Protein AF-L8WN63-F1 (afdb_monomer_lite)

Sequence (146 aa):
MYGFECFGIAYPQVPLLPTDPYSRAQVRYTVDSVTKSVLPPFYRLLQAQEEDKRDEARQGVSDLYKGLQKFTEGITGPFWAGEQFTHADIALLPFIVRLPILETHRSFKRTEVGHGFEGRHTQLADGANTYLTHVWGLRQRMRNVL

Secondary structure (DSSP, 8-state):
--TTHHHHHH-TTS-SS-SSHHHHHHHHHHHHHHHHHTHHHHHHHHH--SGGGHHHHHHHHHHHHHHHHHHHHT--SSBTBBTB--HHHHHHHHHHHHHH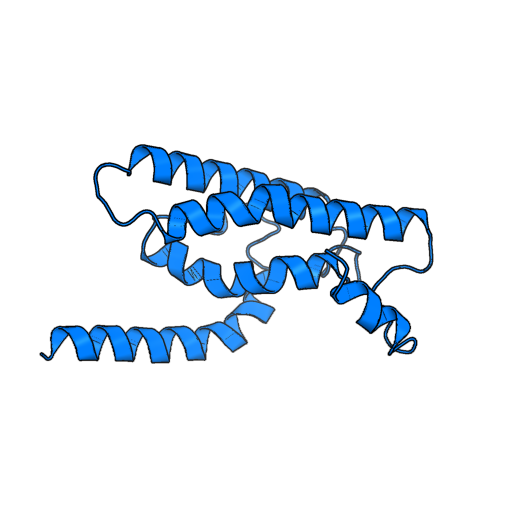HHHHHS---GGGS-HHHHHHHHHHHHHHHHHHHHHHHHHHHHHS--

pLDDT: mean 73.26, std 12.98, range [44.72, 90.06]

InterPro domains:
  IPR010987 Glutathione S-transferase, C-terminal-like [PS50405] (20-146)
  IPR036282 Glutathione S-transferase, C-terminal domain superfamily [SSF47616] (11-110)
  IPR041695 Glutathione S-transferase, C-terminal domain [PF16865] (29-99)
  IPR050983 Glutathione S-transferase Omega/HSP26 [PTHR43968] (10-109)

Foldseek 3Di:
DCPPVVVCVVCVVQRQADPDPVSRVVLVVLLVLCVVQQVVLLVQLVPPPDPVCLVVLVVSLVSNLVSLLVQLVQCPDLDSSHPGRHPSNVSCLVVLLCVVVCVVPRVHDQPSSDPSRVPRSCVVNVVSNVVVCVVVVVVVVVVVVD

Organism: Thanatephorus cucumeris (strain AG1-IA) (NCBI:txid983506)

Structure (mmCIF, N/CA/C/O backbone):
data_AF-L8WN63-F1
#
_entry.id   AF-L8WN63-F1
#
loop_
_atom_site.group_PDB
_atom_site.id
_atom_site.type_symbol
_atom_site.label_atom_id
_atom_site.label_alt_id
_atom_site.label_comp_id
_atom_site.label_asym_id
_atom_site.label_entity_id
_atom_site.label_seq_id
_atom_site.pdbx_PDB_ins_code
_atom_site.Cartn_x
_atom_site.Cartn_y
_atom_site.Cartn_z
_atom_site.occupancy
_atom_site.B_iso_or_equiv
_atom_site.auth_seq_id
_atom_site.auth_comp_id
_atom_site.auth_asym_id
_atom_site.auth_atom_id
_atom_site.pdbx_PDB_model_num
ATOM 1 N N . MET A 1 1 ? 13.013 -9.354 4.067 1.00 48.47 1 MET A N 1
ATOM 2 C CA . MET A 1 1 ? 12.054 -9.427 2.946 1.00 48.47 1 MET A CA 1
ATOM 3 C C . MET A 1 1 ? 12.835 -9.782 1.681 1.00 48.47 1 MET A C 1
ATOM 5 O O . MET A 1 1 ? 13.268 -8.883 0.987 1.00 48.47 1 MET A O 1
ATOM 9 N N . TYR A 1 2 ? 13.097 -11.074 1.442 1.00 51.66 2 TYR A N 1
ATOM 10 C CA . TYR A 1 2 ? 13.855 -11.568 0.269 1.00 51.66 2 TYR A CA 1
ATOM 11 C C . TYR A 1 2 ? 13.123 -12.691 -0.498 1.00 51.66 2 TYR A C 1
ATOM 13 O O . TYR A 1 2 ? 13.636 -13.202 -1.484 1.00 51.66 2 TYR A O 1
ATOM 21 N N . GLY A 1 3 ? 11.922 -13.097 -0.063 1.00 57.31 3 GLY A N 1
ATOM 22 C CA . GLY A 1 3 ? 11.262 -14.296 -0.597 1.00 57.31 3 GLY A CA 1
ATOM 23 C C . GLY A 1 3 ? 10.750 -14.162 -2.035 1.00 57.31 3 GLY A C 1
ATOM 24 O O . GLY A 1 3 ? 10.866 -15.103 -2.810 1.00 57.31 3 GLY A O 1
ATOM 25 N N . PHE A 1 4 ? 10.213 -12.998 -2.415 1.00 60.75 4 PHE A N 1
ATOM 26 C CA . PHE A 1 4 ? 9.583 -12.837 -3.732 1.00 60.75 4 PHE A CA 1
ATOM 27 C C . PHE A 1 4 ? 10.589 -12.680 -4.882 1.00 60.75 4 PHE A C 1
ATOM 29 O O . PHE A 1 4 ? 10.312 -13.121 -5.993 1.00 60.75 4 PHE A O 1
ATOM 36 N N . GLU A 1 5 ? 11.796 -12.166 -4.622 1.00 66.56 5 GLU A N 1
ATOM 37 C CA . GLU A 1 5 ? 12.815 -11.990 -5.670 1.00 66.56 5 GLU A CA 1
ATOM 38 C C . GLU A 1 5 ? 13.325 -13.322 -6.233 1.00 66.56 5 GLU A C 1
ATOM 40 O O . GLU A 1 5 ? 13.685 -13.405 -7.407 1.00 66.56 5 GLU A O 1
ATOM 45 N N . CYS A 1 6 ? 13.289 -14.385 -5.425 1.00 65.06 6 CYS A N 1
ATOM 46 C CA . CYS A 1 6 ? 13.661 -15.729 -5.857 1.00 65.06 6 CYS A CA 1
ATOM 47 C C . CYS A 1 6 ? 12.761 -16.236 -6.994 1.00 65.06 6 CYS A C 1
ATOM 49 O O . CYS A 1 6 ? 13.261 -16.883 -7.910 1.00 65.06 6 CYS A O 1
ATOM 51 N N . PHE A 1 7 ? 11.471 -15.881 -7.005 1.00 66.19 7 PHE A N 1
ATOM 52 C CA . PHE A 1 7 ? 10.568 -16.265 -8.094 1.00 66.19 7 PHE A CA 1
ATOM 53 C C . PHE A 1 7 ? 10.964 -15.629 -9.428 1.00 66.19 7 PHE A C 1
ATOM 55 O O . PHE A 1 7 ? 10.916 -16.305 -10.451 1.00 66.19 7 PHE A O 1
ATOM 62 N N . GLY A 1 8 ? 11.412 -14.370 -9.422 1.00 69.19 8 GLY A N 1
ATOM 63 C CA . GLY A 1 8 ? 11.892 -13.706 -10.638 1.00 69.19 8 GLY A CA 1
ATOM 64 C C . GLY A 1 8 ? 13.185 -14.319 -11.186 1.00 69.19 8 GLY A C 1
ATOM 65 O O . GLY A 1 8 ? 13.384 -14.349 -12.395 1.00 69.19 8 GLY A O 1
ATOM 66 N N . ILE A 1 9 ? 14.044 -14.842 -10.305 1.00 70.25 9 ILE A N 1
ATOM 67 C CA . ILE A 1 9 ? 15.277 -15.545 -10.693 1.00 70.25 9 ILE A CA 1
ATOM 68 C C . ILE A 1 9 ? 14.965 -16.966 -11.187 1.00 70.25 9 ILE A C 1
ATOM 70 O O . ILE A 1 9 ? 15.568 -17.427 -12.152 1.00 70.25 9 ILE A O 1
ATOM 74 N N . ALA A 1 10 ? 14.024 -17.659 -10.543 1.00 77.12 10 ALA A N 1
ATOM 75 C CA . ALA A 1 10 ? 13.651 -19.032 -10.880 1.00 77.12 10 ALA A CA 1
ATOM 76 C C . ALA A 1 10 ? 12.822 -19.138 -12.173 1.00 77.12 10 ALA A C 1
ATOM 78 O O . ALA A 1 10 ? 12.916 -20.146 -12.870 1.00 77.12 10 ALA A O 1
ATOM 79 N N . TYR A 1 11 ? 12.030 -18.111 -12.500 1.00 76.69 11 TYR A N 1
ATOM 80 C CA . TYR A 1 11 ? 11.136 -18.086 -13.663 1.00 76.69 11 TYR A CA 1
ATOM 81 C C . TYR A 1 11 ? 11.379 -16.842 -14.537 1.00 76.69 11 TYR A C 1
ATOM 83 O O . TYR A 1 11 ? 10.542 -15.936 -14.575 1.00 76.69 11 TYR A O 1
ATOM 91 N N . PRO A 1 12 ? 12.503 -16.779 -15.275 1.00 74.94 12 PRO A N 1
ATOM 92 C CA . PRO A 1 12 ? 12.861 -15.613 -16.089 1.00 74.94 12 PRO A CA 1
ATOM 93 C C . PRO A 1 12 ? 11.873 -15.321 -17.233 1.00 74.94 12 PRO A C 1
ATOM 95 O O . PRO A 1 12 ? 11.839 -14.205 -17.743 1.00 74.94 12 PRO A O 1
ATOM 98 N N . GLN A 1 13 ? 11.054 -16.299 -17.632 1.00 76.06 13 GLN A N 1
ATOM 99 C CA . GLN A 1 13 ? 10.049 -16.167 -18.691 1.00 76.06 13 GLN A CA 1
ATOM 100 C C . GLN A 1 13 ? 8.845 -15.282 -18.321 1.00 76.06 13 GLN A C 1
ATOM 102 O O . GLN A 1 13 ? 8.132 -14.836 -19.216 1.00 76.06 13 GLN A O 1
ATOM 107 N N . VAL A 1 14 ? 8.607 -15.026 -17.028 1.00 74.50 14 VAL A N 1
ATOM 108 C CA . VAL A 1 14 ? 7.544 -14.123 -16.551 1.00 74.50 14 VAL A CA 1
ATOM 109 C C . VAL A 1 14 ? 8.173 -13.082 -15.619 1.00 74.50 14 VAL A C 1
ATOM 111 O O . VAL A 1 14 ? 8.150 -13.243 -14.396 1.00 74.50 14 VAL A O 1
ATOM 114 N N . PRO A 1 15 ? 8.792 -12.022 -16.170 1.00 74.56 15 PRO A N 1
ATOM 115 C CA . PRO A 1 15 ? 9.475 -11.023 -15.362 1.00 74.56 15 PRO A CA 1
ATOM 116 C C . PRO A 1 15 ? 8.461 -10.200 -14.558 1.00 74.56 15 PRO A C 1
ATOM 118 O O . PRO A 1 15 ? 7.751 -9.354 -15.086 1.00 74.56 15 PRO A O 1
ATOM 121 N N . LEU A 1 16 ? 8.422 -10.427 -13.244 1.00 81.31 16 LEU A N 1
ATOM 122 C CA . LEU A 1 16 ? 7.584 -9.680 -12.290 1.00 81.31 16 LEU A CA 1
ATOM 123 C C . LEU A 1 16 ? 8.193 -8.327 -11.871 1.00 81.31 16 LEU A C 1
ATOM 125 O O . LEU A 1 16 ? 7.666 -7.641 -10.986 1.00 81.31 16 LEU A O 1
ATOM 129 N N . LEU A 1 17 ? 9.358 -7.991 -12.423 1.00 83.38 17 LEU A N 1
ATOM 130 C CA . LEU A 1 17 ? 10.070 -6.738 -12.211 1.00 83.38 17 LEU A CA 1
ATOM 131 C C . LEU A 1 17 ? 10.455 -6.152 -13.574 1.00 83.38 17 LEU A C 1
ATOM 133 O O . LEU A 1 17 ? 10.884 -6.911 -14.446 1.00 83.38 17 LEU A O 1
ATOM 137 N N . PRO A 1 18 ? 10.380 -4.821 -13.738 1.00 82.94 18 PRO A N 1
ATOM 138 C CA . PRO A 1 18 ? 10.885 -4.150 -14.928 1.00 82.94 18 PRO A CA 1
ATOM 139 C C . PRO A 1 18 ? 12.376 -4.425 -15.158 1.00 82.94 18 PRO A C 1
ATOM 141 O O . PRO A 1 18 ? 13.147 -4.593 -14.207 1.00 82.94 18 PRO A O 1
ATOM 144 N N . THR A 1 19 ? 12.794 -4.411 -16.424 1.00 82.81 19 THR A N 1
ATOM 145 C CA . THR A 1 19 ? 14.207 -4.554 -16.815 1.00 82.81 19 THR A CA 1
ATOM 146 C C . THR A 1 19 ? 15.036 -3.334 -16.417 1.00 82.81 19 THR A C 1
ATOM 148 O O . THR A 1 19 ? 16.191 -3.471 -16.014 1.00 82.81 19 THR A O 1
ATOM 151 N N . ASP A 1 20 ? 14.439 -2.144 -16.507 1.00 87.38 20 ASP A N 1
ATOM 152 C CA . ASP A 1 20 ? 15.090 -0.889 -16.159 1.00 87.38 20 ASP A CA 1
ATOM 153 C C . ASP A 1 20 ? 15.406 -0.821 -14.644 1.00 87.38 20 ASP A C 1
ATOM 155 O O . ASP A 1 20 ? 14.505 -1.001 -13.812 1.00 87.38 20 ASP A O 1
ATOM 159 N N . PRO A 1 21 ? 16.670 -0.556 -14.247 1.00 87.12 21 PRO A N 1
ATOM 160 C CA . PRO A 1 21 ? 17.065 -0.520 -12.842 1.00 87.12 21 PRO A CA 1
ATOM 161 C C . PRO A 1 21 ? 16.290 0.495 -12.000 1.00 87.12 21 PRO A C 1
ATOM 163 O O . PRO A 1 21 ? 16.018 0.215 -10.830 1.00 87.12 21 PRO A O 1
ATOM 166 N N . TYR A 1 22 ? 15.935 1.646 -12.575 1.00 89.06 22 TYR A N 1
ATOM 167 C CA . TYR A 1 22 ? 15.215 2.701 -11.868 1.00 89.06 22 TYR A CA 1
ATOM 168 C C . TYR A 1 22 ? 13.768 2.284 -11.592 1.00 89.06 22 TYR A C 1
ATOM 170 O O . TYR A 1 22 ? 13.330 2.275 -10.442 1.00 89.06 22 TYR A O 1
ATOM 178 N N . SER A 1 23 ? 13.070 1.804 -12.616 1.00 85.62 23 SER A N 1
ATOM 179 C CA . SER A 1 23 ? 11.706 1.277 -12.515 1.00 85.62 23 SER A CA 1
ATOM 180 C C . SER A 1 23 ? 11.628 0.099 -11.534 1.00 85.62 23 SER A C 1
ATOM 182 O O . SER A 1 23 ? 10.720 0.008 -10.707 1.00 85.62 23 SER A O 1
ATOM 184 N N . ARG A 1 24 ? 12.640 -0.779 -11.530 1.00 86.69 24 ARG A N 1
ATOM 185 C CA . ARG A 1 24 ? 12.759 -1.865 -10.545 1.00 86.69 24 ARG A CA 1
ATOM 186 C C . ARG A 1 24 ? 12.931 -1.351 -9.113 1.00 86.69 24 ARG A C 1
ATOM 188 O O . ARG A 1 24 ? 12.344 -1.916 -8.188 1.00 86.69 24 ARG A O 1
ATOM 195 N N . ALA A 1 25 ? 13.727 -0.302 -8.909 1.00 88.94 25 ALA A N 1
ATOM 196 C CA . ALA A 1 25 ? 13.885 0.323 -7.598 1.00 88.94 25 ALA A CA 1
ATOM 197 C C . ALA A 1 25 ? 12.576 0.969 -7.119 1.00 88.94 25 ALA A C 1
ATOM 199 O O . ALA A 1 25 ? 12.238 0.839 -5.943 1.00 88.94 25 ALA A O 1
ATOM 200 N N . GLN A 1 26 ? 11.807 1.580 -8.024 1.00 88.81 26 GLN A N 1
ATOM 201 C CA . GLN A 1 26 ? 10.490 2.127 -7.701 1.00 88.81 26 GLN A CA 1
ATOM 202 C C . GLN A 1 26 ? 9.502 1.034 -7.266 1.00 88.81 26 GLN A C 1
ATOM 204 O O . GLN A 1 26 ? 8.863 1.181 -6.228 1.00 88.81 26 GLN A O 1
ATOM 209 N N . VAL A 1 27 ? 9.432 -0.101 -7.976 1.00 88.06 27 VAL A N 1
ATOM 210 C CA . VAL A 1 27 ? 8.584 -1.239 -7.563 1.00 88.06 27 VAL A CA 1
ATOM 211 C C . VAL A 1 27 ? 8.968 -1.726 -6.162 1.00 88.06 27 VAL A C 1
ATOM 213 O O . VAL A 1 27 ? 8.102 -1.927 -5.311 1.00 88.06 27 VAL A O 1
ATOM 216 N N . ARG A 1 28 ? 10.270 -1.870 -5.885 1.00 88.38 28 ARG A N 1
ATOM 217 C CA . ARG A 1 28 ? 10.768 -2.264 -4.555 1.00 88.38 28 ARG A CA 1
ATOM 218 C C . ARG A 1 28 ? 10.400 -1.248 -3.473 1.00 88.38 28 ARG A C 1
ATOM 220 O O . ARG A 1 28 ? 9.961 -1.648 -2.397 1.00 88.38 28 ARG A O 1
ATOM 227 N N . TYR A 1 29 ? 10.549 0.044 -3.762 1.00 90.06 29 TYR A N 1
ATOM 228 C CA . TYR A 1 29 ? 10.153 1.119 -2.854 1.00 90.06 29 TYR A CA 1
ATOM 229 C C . TYR A 1 29 ? 8.659 1.046 -2.530 1.00 90.06 29 TYR A C 1
ATOM 231 O O . TYR A 1 29 ? 8.269 1.158 -1.370 1.00 90.06 29 TYR A O 1
ATOM 239 N N . THR A 1 30 ? 7.823 0.786 -3.531 1.00 88.50 30 THR A N 1
ATOM 240 C CA . THR A 1 30 ? 6.379 0.646 -3.341 1.00 88.50 30 THR A CA 1
ATOM 241 C C . THR A 1 30 ? 6.031 -0.565 -2.484 1.00 88.50 30 THR A C 1
ATOM 243 O O . THR A 1 30 ? 5.231 -0.436 -1.561 1.00 88.50 30 THR A O 1
ATOM 246 N N . VAL A 1 31 ? 6.655 -1.723 -2.717 1.00 89.06 31 VAL A N 1
ATOM 247 C CA . VAL A 1 31 ? 6.455 -2.927 -1.886 1.00 89.06 31 VAL A CA 1
ATOM 248 C C . VAL A 1 31 ? 6.828 -2.666 -0.420 1.00 89.06 31 VAL A C 1
ATOM 250 O O . VAL A 1 31 ? 6.089 -3.044 0.497 1.00 89.06 31 VAL A O 1
ATOM 253 N N . ASP A 1 32 ? 7.953 -1.989 -0.186 1.00 89.81 32 ASP A N 1
ATOM 254 C CA . ASP A 1 32 ? 8.381 -1.591 1.158 1.00 89.81 32 ASP A CA 1
ATOM 255 C C . ASP A 1 32 ? 7.405 -0.583 1.783 1.00 89.81 32 ASP A C 1
ATOM 257 O O . ASP A 1 32 ? 7.010 -0.735 2.942 1.00 89.81 32 ASP A O 1
ATOM 261 N N . SER A 1 33 ? 6.934 0.389 0.994 1.00 88.75 33 SER A N 1
ATOM 262 C CA . SER A 1 33 ? 5.927 1.356 1.425 1.00 88.75 33 SER A CA 1
ATOM 263 C C . SER A 1 33 ? 4.643 0.648 1.852 1.00 88.75 33 SER A C 1
ATOM 265 O O . SER A 1 33 ? 4.197 0.887 2.966 1.00 88.75 33 SER A O 1
ATOM 267 N N . VAL A 1 34 ? 4.093 -0.276 1.053 1.00 87.38 34 VAL A N 1
ATOM 268 C CA . VAL A 1 34 ? 2.899 -1.070 1.416 1.00 87.38 34 VAL A CA 1
ATOM 269 C C . VAL A 1 34 ? 3.124 -1.823 2.728 1.00 87.38 34 VAL A C 1
ATOM 271 O O . VAL A 1 34 ? 2.271 -1.815 3.618 1.00 87.38 34 VAL A O 1
ATOM 274 N N . THR A 1 35 ? 4.304 -2.417 2.898 1.00 87.19 35 THR A N 1
ATOM 275 C CA . THR A 1 35 ? 4.635 -3.175 4.111 1.00 87.19 35 THR A CA 1
ATOM 276 C C . THR A 1 35 ? 4.711 -2.315 5.367 1.00 87.19 35 THR A C 1
ATOM 278 O O . THR A 1 35 ? 4.387 -2.781 6.458 1.00 87.19 35 THR A O 1
ATOM 281 N N . LYS A 1 36 ? 5.102 -1.051 5.235 1.00 88.06 36 LYS A N 1
ATOM 282 C CA . LYS A 1 36 ? 5.226 -0.134 6.371 1.00 88.06 36 LYS A CA 1
ATOM 283 C C . LYS A 1 36 ? 3.962 0.684 6.619 1.00 88.06 36 LYS A C 1
ATOM 285 O O . LYS A 1 36 ? 3.674 0.991 7.770 1.00 88.06 36 LYS A O 1
ATOM 290 N N . SER A 1 37 ? 3.213 1.036 5.574 1.00 86.69 37 SER A N 1
ATOM 291 C CA . SER A 1 37 ? 2.074 1.956 5.667 1.00 86.69 37 SER A CA 1
ATOM 292 C C . SER A 1 37 ? 0.711 1.273 5.667 1.00 86.69 37 SER A C 1
ATOM 294 O O . SER A 1 37 ? -0.205 1.803 6.278 1.00 86.69 37 SER A O 1
ATOM 296 N N . VAL A 1 38 ? 0.548 0.119 5.014 1.00 86.69 38 VAL A N 1
ATOM 297 C CA . VAL A 1 38 ? -0.753 -0.573 4.905 1.00 86.69 38 VAL A CA 1
ATOM 298 C C . VAL A 1 38 ? -0.860 -1.681 5.948 1.00 86.69 38 VAL A C 1
ATOM 300 O O . VAL A 1 38 ? -1.877 -1.834 6.619 1.00 86.69 38 VAL A O 1
ATOM 303 N N . LEU A 1 39 ? 0.222 -2.435 6.122 1.00 86.62 39 LEU A N 1
ATOM 304 C CA . LEU A 1 39 ? 0.270 -3.643 6.942 1.00 86.62 39 LEU A CA 1
ATOM 305 C C . LEU A 1 39 ? 0.013 -3.392 8.444 1.00 86.62 39 LEU A C 1
ATOM 307 O O . LEU A 1 39 ? -0.882 -4.038 9.001 1.00 86.62 39 LEU A O 1
ATOM 311 N N . PRO A 1 40 ? 0.709 -2.452 9.116 1.00 88.38 40 PRO A N 1
ATOM 312 C CA . PRO A 1 40 ? 0.461 -2.165 10.528 1.00 88.38 40 PRO A CA 1
ATOM 313 C C . PRO A 1 40 ? -0.962 -1.665 10.838 1.00 88.38 40 PRO A C 1
ATOM 315 O O . PRO A 1 40 ? -1.583 -2.238 11.739 1.00 88.38 40 PRO A O 1
ATOM 318 N N . PRO A 1 41 ? -1.529 -0.658 10.133 1.00 87.12 41 PRO A N 1
ATOM 319 C CA . PRO A 1 41 ? -2.887 -0.208 10.429 1.00 87.12 41 PRO A CA 1
ATOM 320 C C . PRO A 1 41 ? -3.934 -1.270 10.087 1.00 87.12 41 PRO A C 1
ATOM 322 O O . PRO A 1 41 ? -4.881 -1.435 10.852 1.00 87.12 41 PRO A O 1
ATOM 325 N N . PHE A 1 42 ? -3.740 -2.062 9.025 1.00 85.44 42 PHE A N 1
ATOM 326 C CA . PHE A 1 42 ? -4.641 -3.169 8.694 1.00 85.44 42 PHE A CA 1
ATOM 327 C C . PHE A 1 42 ? -4.755 -4.181 9.846 1.00 85.44 42 PHE A C 1
ATOM 329 O O . PHE A 1 42 ? -5.860 -4.534 10.263 1.00 85.44 42 PHE A O 1
ATOM 336 N N . TYR A 1 43 ? -3.625 -4.624 10.409 1.00 83.75 43 TYR A N 1
ATOM 337 C CA . TYR A 1 43 ? -3.648 -5.554 11.540 1.00 83.75 43 TYR A CA 1
ATOM 338 C C . TYR A 1 43 ? -4.148 -4.913 12.832 1.00 83.75 43 TYR A C 1
ATOM 340 O O . TYR A 1 43 ? -4.863 -5.574 13.584 1.00 83.75 43 TYR A O 1
ATOM 348 N N . ARG A 1 44 ? -3.835 -3.634 13.074 1.00 83.56 44 ARG A N 1
ATOM 349 C CA . ARG A 1 44 ? -4.365 -2.890 14.226 1.00 83.56 44 ARG A CA 1
ATOM 350 C C . ARG A 1 44 ? -5.895 -2.860 14.203 1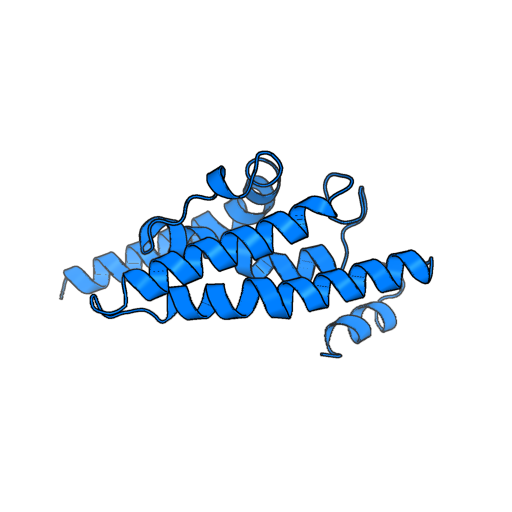.00 83.56 44 ARG A C 1
ATOM 352 O O . ARG A 1 44 ? -6.522 -3.163 15.212 1.00 83.56 44 ARG A O 1
ATOM 359 N N . LEU A 1 45 ? -6.492 -2.588 13.042 1.00 81.81 45 LEU A N 1
ATOM 360 C CA . LEU A 1 45 ? -7.947 -2.604 12.851 1.00 81.81 45 LEU A CA 1
ATOM 361 C C . LEU A 1 45 ? -8.560 -3.990 13.035 1.00 81.81 45 LEU A C 1
ATOM 363 O O . LEU A 1 45 ? -9.636 -4.128 13.622 1.00 81.81 45 LEU A O 1
ATOM 367 N N . LEU A 1 46 ? -7.877 -5.019 12.535 1.00 79.75 46 LEU A N 1
ATOM 368 C CA . LEU A 1 46 ? -8.344 -6.396 12.639 1.00 79.75 46 LEU A CA 1
ATOM 369 C C . LEU A 1 46 ? -8.316 -6.905 14.090 1.00 79.75 46 LEU A C 1
ATOM 371 O O . LEU A 1 46 ? -9.216 -7.635 14.501 1.00 79.75 46 LEU A O 1
ATOM 375 N N . GLN A 1 47 ? -7.298 -6.518 14.863 1.00 79.25 47 GLN A N 1
ATOM 376 C CA . GLN A 1 47 ? -7.100 -6.947 16.253 1.00 79.25 47 GLN A CA 1
ATOM 377 C C . GLN A 1 47 ? -7.847 -6.091 17.280 1.00 79.25 47 GLN A C 1
ATOM 379 O O . GLN A 1 47 ? -8.050 -6.548 18.403 1.00 79.25 47 GLN A O 1
ATOM 384 N N . ALA A 1 48 ? -8.276 -4.876 16.930 1.00 74.06 48 ALA A N 1
ATOM 385 C CA . ALA A 1 48 ? -9.101 -4.049 17.804 1.00 74.06 48 ALA A CA 1
ATOM 386 C C . ALA A 1 48 ? -10.461 -4.738 18.031 1.00 74.06 48 ALA A C 1
ATOM 388 O O . ALA A 1 48 ? -11.328 -4.694 17.160 1.00 74.06 48 ALA A O 1
ATOM 389 N N . GLN A 1 49 ? -10.617 -5.448 19.154 1.00 62.53 49 GLN A N 1
ATOM 390 C CA . GLN A 1 49 ? -11.839 -6.180 19.529 1.00 62.53 49 GLN A CA 1
ATOM 391 C C . GLN A 1 49 ? -12.663 -5.485 20.625 1.00 62.53 49 GLN A C 1
ATOM 393 O O . GLN A 1 49 ? -13.845 -5.784 20.748 1.00 62.53 49 GLN A O 1
ATOM 398 N N . GLU A 1 50 ? -12.078 -4.555 21.380 1.00 62.72 50 GLU A N 1
ATOM 399 C CA . GLU A 1 50 ? -12.729 -3.900 22.524 1.00 62.72 50 GLU A CA 1
ATOM 400 C C . GLU A 1 50 ? -13.299 -2.520 22.158 1.00 62.72 50 GLU A C 1
ATOM 402 O O . GLU A 1 50 ? -12.703 -1.781 21.368 1.00 62.72 50 GLU A O 1
ATOM 407 N N . GLU A 1 51 ? -14.450 -2.163 22.743 1.00 58.50 51 GLU A N 1
ATOM 408 C CA . GLU A 1 51 ? -15.118 -0.870 22.515 1.00 58.50 51 GLU A CA 1
ATOM 409 C C . GLU A 1 51 ? -14.277 0.335 22.958 1.00 58.50 51 GLU A C 1
ATOM 411 O O . GLU A 1 51 ? -14.387 1.404 22.355 1.00 58.50 51 GLU A O 1
ATOM 416 N N . ASP A 1 52 ? -13.368 0.145 23.915 1.00 59.22 52 ASP A N 1
ATOM 417 C CA . ASP A 1 52 ? -12.474 1.192 24.427 1.00 59.22 52 ASP A CA 1
ATOM 418 C C . ASP A 1 52 ? -11.409 1.631 23.407 1.00 59.22 52 ASP A C 1
ATOM 420 O O . ASP A 1 52 ? -10.740 2.645 23.587 1.00 59.22 52 ASP A O 1
ATOM 424 N N . LYS A 1 53 ? -11.279 0.913 22.283 1.00 63.69 53 LYS A N 1
ATOM 425 C CA . LYS A 1 53 ? -10.329 1.224 21.202 1.00 63.69 53 LYS A CA 1
ATOM 426 C C . LYS A 1 53 ? -10.981 1.883 19.991 1.00 63.69 53 LYS A C 1
ATOM 428 O O . LYS A 1 53 ? -10.397 1.898 18.909 1.00 63.69 53 LYS A O 1
ATOM 433 N N . ARG A 1 54 ? -12.190 2.438 20.133 1.00 63.88 54 ARG A N 1
ATOM 434 C CA . ARG A 1 54 ? -12.907 3.117 19.035 1.00 63.88 54 ARG A CA 1
ATOM 435 C C . ARG A 1 54 ? -12.101 4.255 18.401 1.00 63.88 54 ARG A C 1
ATOM 437 O O . ARG A 1 54 ? -12.090 4.362 17.175 1.00 63.88 54 ARG A O 1
ATOM 444 N N . ASP A 1 55 ? -11.400 5.058 19.196 1.00 67.44 55 ASP A N 1
ATOM 445 C CA . ASP A 1 55 ? -10.587 6.163 18.671 1.00 67.44 55 ASP A CA 1
ATOM 446 C C . ASP A 1 55 ? -9.289 5.667 18.013 1.00 67.44 55 ASP A C 1
ATOM 448 O O . ASP A 1 55 ? -8.926 6.133 16.932 1.00 67.44 55 ASP A O 1
ATOM 452 N N . GLU A 1 56 ? -8.649 4.634 18.570 1.00 70.06 56 GLU A N 1
ATOM 453 C CA . GLU A 1 56 ? -7.503 3.963 17.937 1.00 70.06 56 GLU A CA 1
ATOM 454 C C . GLU A 1 56 ? -7.890 3.278 16.619 1.00 70.06 56 GLU A C 1
ATOM 456 O O . GLU A 1 56 ? -7.124 3.288 15.653 1.00 70.06 56 GLU A O 1
ATOM 461 N N . ALA A 1 57 ? -9.095 2.708 16.556 1.00 71.00 57 ALA A N 1
ATOM 462 C CA . ALA A 1 57 ? -9.647 2.129 15.343 1.00 71.00 57 ALA A CA 1
ATOM 463 C C . ALA A 1 57 ? -9.919 3.217 14.296 1.00 71.00 57 ALA A C 1
ATOM 465 O O . ALA A 1 57 ? -9.541 3.055 13.141 1.00 71.00 57 ALA A O 1
ATOM 466 N N . ARG A 1 58 ? -10.487 4.367 14.677 1.00 73.19 58 ARG A N 1
ATOM 467 C CA . ARG A 1 58 ? -10.656 5.506 13.753 1.00 73.19 58 ARG A CA 1
ATOM 468 C C . ARG A 1 58 ? -9.319 5.997 13.203 1.00 73.19 58 ARG A C 1
ATOM 470 O O . ARG A 1 58 ? -9.202 6.210 11.996 1.00 73.19 58 ARG A O 1
ATOM 477 N N . GLN A 1 59 ? -8.301 6.108 14.056 1.00 79.56 59 GLN A N 1
ATOM 478 C CA . GLN A 1 59 ? -6.959 6.481 13.614 1.00 79.56 59 GLN A CA 1
ATOM 479 C C . GLN A 1 59 ? -6.363 5.425 12.675 1.00 79.56 59 GLN A C 1
ATOM 481 O O . GLN A 1 59 ? -5.824 5.770 11.627 1.00 79.56 59 GLN A O 1
ATOM 486 N N . GLY A 1 60 ? -6.531 4.137 12.991 1.00 81.38 60 GLY A N 1
ATOM 487 C CA . GLY A 1 60 ? -6.106 3.033 12.132 1.00 81.38 60 GLY A CA 1
ATOM 488 C C . GLY A 1 60 ? -6.775 3.051 10.755 1.00 81.38 60 GLY A C 1
ATOM 489 O O . GLY A 1 60 ? -6.113 2.770 9.760 1.00 81.38 60 GLY A O 1
ATOM 490 N N . VAL A 1 61 ? -8.056 3.430 10.677 1.00 82.19 61 VAL A N 1
ATOM 491 C CA . VAL A 1 61 ? -8.775 3.600 9.405 1.00 82.19 61 VAL A CA 1
ATOM 492 C C . VAL A 1 61 ? -8.175 4.757 8.606 1.00 82.19 61 VAL A C 1
ATOM 494 O O . VAL A 1 61 ? -7.869 4.583 7.428 1.00 82.19 61 VAL A O 1
ATOM 497 N N . SER A 1 62 ? -7.934 5.909 9.242 1.00 84.06 62 SER A N 1
ATOM 498 C CA . SER A 1 62 ? -7.294 7.060 8.585 1.00 84.06 62 SER A CA 1
ATOM 499 C C . SER A 1 62 ? -5.896 6.722 8.061 1.00 84.06 62 SER A C 1
ATOM 501 O O . SER A 1 62 ? -5.559 7.045 6.922 1.00 84.06 62 SER A O 1
ATOM 503 N N . ASP A 1 63 ? -5.090 6.034 8.868 1.00 86.94 63 ASP A N 1
ATOM 504 C CA . ASP A 1 63 ? -3.738 5.624 8.495 1.00 86.94 63 ASP A CA 1
ATOM 505 C C . ASP A 1 63 ? -3.764 4.615 7.337 1.00 86.94 63 ASP A C 1
ATOM 507 O O . ASP A 1 63 ? -2.957 4.717 6.410 1.00 86.94 63 ASP A O 1
ATOM 511 N N . LEU A 1 64 ? -4.727 3.684 7.344 1.00 86.06 64 LEU A N 1
ATOM 512 C CA . LEU A 1 64 ? -4.934 2.743 6.246 1.00 86.06 64 LEU A CA 1
ATOM 513 C C . LEU A 1 64 ? -5.313 3.473 4.950 1.00 86.06 64 LEU A C 1
ATOM 515 O O . LEU A 1 64 ? -4.749 3.162 3.901 1.00 86.06 64 LEU A O 1
ATOM 519 N N . TYR A 1 65 ? -6.207 4.467 5.013 1.00 86.56 65 TYR A N 1
ATOM 520 C CA . TYR A 1 65 ? -6.545 5.285 3.846 1.00 86.56 65 TYR A CA 1
ATOM 521 C C . TYR A 1 65 ? -5.330 6.007 3.284 1.00 86.56 65 TYR A C 1
ATOM 523 O O . TYR A 1 65 ? -5.094 5.920 2.085 1.00 86.56 65 TYR A O 1
ATOM 531 N N . LYS A 1 66 ? -4.514 6.643 4.131 1.00 87.31 66 LYS A N 1
ATOM 532 C CA . LYS A 1 66 ? -3.276 7.309 3.691 1.00 87.31 66 LYS A CA 1
ATOM 533 C C . LYS A 1 66 ? -2.314 6.330 3.022 1.00 87.31 66 LYS A C 1
ATOM 535 O O . LYS A 1 66 ? -1.718 6.649 1.996 1.00 87.31 66 LYS A O 1
ATOM 540 N N . GLY A 1 67 ? -2.166 5.130 3.587 1.00 86.44 67 GLY A N 1
ATOM 541 C CA . GLY A 1 67 ? -1.317 4.083 3.024 1.00 86.44 67 GLY A CA 1
ATOM 542 C C . GLY A 1 67 ? -1.780 3.634 1.637 1.00 86.44 67 GLY A C 1
ATOM 543 O O . GLY A 1 67 ? -0.956 3.509 0.730 1.00 86.44 67 GLY A O 1
ATOM 544 N N . LEU A 1 68 ? -3.089 3.438 1.464 1.00 85.38 68 LEU A N 1
ATOM 545 C CA . LEU A 1 68 ? -3.685 3.050 0.186 1.00 85.38 68 LEU A CA 1
ATOM 546 C C . LEU A 1 68 ? -3.674 4.198 -0.834 1.00 85.38 68 LEU A C 1
ATOM 548 O O . LEU A 1 68 ? -3.320 3.967 -1.985 1.00 85.38 68 LEU A O 1
ATOM 552 N N . GLN A 1 69 ? -3.965 5.433 -0.419 1.00 86.19 69 GLN A N 1
ATOM 553 C CA . GLN A 1 69 ? -3.887 6.629 -1.267 1.00 86.19 69 GLN A CA 1
ATOM 554 C C . GLN A 1 69 ? -2.477 6.810 -1.833 1.00 86.19 69 GLN A C 1
ATOM 556 O O . GLN A 1 69 ? -2.306 6.900 -3.049 1.00 86.19 69 GLN A O 1
ATOM 561 N N . LYS A 1 70 ? -1.455 6.715 -0.977 1.00 85.81 70 LYS A N 1
ATOM 562 C CA . LYS A 1 70 ? -0.051 6.767 -1.401 1.00 85.81 70 LYS A CA 1
ATOM 563 C C . LYS A 1 70 ? 0.301 5.668 -2.411 1.00 85.81 70 LYS A C 1
ATOM 565 O O . LYS A 1 70 ? 1.093 5.890 -3.319 1.00 85.81 70 LYS A O 1
ATOM 570 N N . PHE A 1 71 ? -0.278 4.473 -2.277 1.00 84.31 71 PHE A N 1
ATOM 571 C CA . PHE A 1 71 ? -0.098 3.424 -3.282 1.00 84.31 71 PHE A CA 1
ATOM 572 C C . PHE A 1 71 ? -0.758 3.802 -4.614 1.00 84.31 71 PHE A C 1
ATOM 574 O O . PHE A 1 71 ? -0.160 3.598 -5.672 1.00 84.31 71 PHE A O 1
ATOM 581 N N . THR A 1 72 ? -1.963 4.380 -4.568 1.00 82.25 72 THR A N 1
ATOM 582 C CA . THR A 1 72 ? -2.705 4.769 -5.775 1.00 82.25 72 THR A CA 1
ATOM 583 C C . THR A 1 72 ? -2.056 5.895 -6.572 1.00 82.25 72 THR A C 1
ATOM 585 O O . THR A 1 72 ? -2.230 5.923 -7.787 1.00 82.25 72 THR A O 1
ATOM 588 N N . GLU A 1 73 ? -1.267 6.763 -5.933 1.00 82.06 73 GLU A N 1
ATOM 589 C CA . GLU A 1 73 ? -0.498 7.825 -6.606 1.00 82.06 73 GLU A CA 1
ATOM 590 C C . GLU A 1 73 ? 0.501 7.274 -7.634 1.00 82.06 73 GLU A C 1
ATOM 592 O O . GLU A 1 73 ? 0.761 7.917 -8.646 1.00 82.06 73 GLU A O 1
ATOM 597 N N . GLY A 1 74 ? 1.048 6.078 -7.395 1.00 76.19 74 GLY A N 1
ATOM 598 C CA . GLY A 1 74 ? 2.006 5.442 -8.302 1.00 76.19 74 GLY A CA 1
ATOM 599 C C . GLY A 1 74 ? 1.371 4.644 -9.442 1.00 76.19 74 GLY A C 1
ATOM 600 O O . GLY A 1 74 ? 2.094 4.118 -10.284 1.00 76.19 74 GLY A O 1
ATOM 601 N N . ILE A 1 75 ? 0.041 4.515 -9.476 1.00 79.69 75 ILE A N 1
ATOM 602 C CA . ILE A 1 75 ? -0.642 3.680 -10.468 1.00 79.69 75 ILE A CA 1
ATOM 603 C C . ILE A 1 75 ? -0.706 4.416 -11.804 1.00 79.69 75 ILE A C 1
ATOM 605 O O . ILE A 1 75 ? -1.416 5.410 -11.944 1.00 79.69 75 ILE A O 1
ATOM 609 N N . THR A 1 76 ? -0.016 3.871 -12.804 1.00 75.62 76 THR A N 1
ATOM 610 C CA . THR A 1 76 ? 0.042 4.468 -14.149 1.00 75.62 76 THR A CA 1
ATOM 611 C C . THR A 1 76 ? -0.989 3.865 -15.122 1.00 75.62 76 THR A C 1
ATOM 613 O O . THR A 1 76 ? -1.344 4.505 -16.108 1.00 75.62 76 THR A O 1
ATOM 616 N N . GLY A 1 77 ? -1.528 2.665 -14.859 1.00 75.12 77 GLY A N 1
ATOM 617 C CA . GLY A 1 77 ? -2.481 1.985 -15.753 1.00 75.12 77 GLY A CA 1
ATOM 618 C C . GLY A 1 77 ? -3.332 0.916 -15.048 1.00 75.12 77 GLY A C 1
ATOM 619 O O . GLY A 1 77 ? -3.719 1.139 -13.898 1.00 75.12 77 GLY A O 1
ATOM 620 N N . PRO A 1 78 ? -3.691 -0.211 -15.706 1.00 73.75 78 PRO A N 1
ATOM 621 C CA . PRO A 1 78 ? -4.480 -1.275 -15.068 1.00 73.75 78 PRO A CA 1
ATOM 622 C C . PRO A 1 78 ? -3.763 -1.931 -13.876 1.00 73.75 78 PRO A C 1
ATOM 624 O O . PRO A 1 78 ? -4.420 -2.321 -12.911 1.00 73.75 78 PRO A O 1
ATOM 627 N N . PHE A 1 79 ? -2.433 -1.995 -13.914 1.00 77.88 79 PHE A N 1
ATOM 628 C CA . PHE A 1 79 ? -1.560 -2.404 -12.817 1.00 77.88 79 PHE A CA 1
ATOM 629 C C . PHE A 1 79 ? -0.683 -1.236 -12.364 1.00 77.88 79 PHE A C 1
ATOM 631 O O . PHE A 1 79 ? -0.631 -0.181 -13.010 1.00 77.88 79 PHE A O 1
ATOM 638 N N . TRP A 1 80 ? 0.031 -1.417 -11.251 1.00 78.69 80 TRP A N 1
ATOM 639 C CA . TRP A 1 80 ? 0.881 -0.372 -10.685 1.00 78.69 80 TRP A CA 1
ATOM 640 C C . TRP A 1 80 ? 1.884 0.179 -11.717 1.00 78.69 80 TRP A C 1
ATOM 642 O O . TRP A 1 80 ? 1.960 1.390 -11.918 1.00 78.69 80 TRP A O 1
ATOM 652 N N . ALA A 1 81 ? 2.546 -0.703 -12.473 1.00 79.69 81 ALA A N 1
ATOM 653 C CA . ALA A 1 81 ? 3.495 -0.340 -13.530 1.00 79.69 81 ALA A CA 1
ATOM 654 C C . ALA A 1 81 ? 2.857 -0.160 -14.927 1.00 79.69 81 ALA A C 1
ATOM 656 O O . ALA A 1 81 ? 3.521 -0.364 -15.944 1.00 79.69 81 ALA A O 1
ATOM 657 N N . GLY A 1 82 ? 1.569 0.184 -15.011 1.00 80.06 82 GLY A N 1
ATOM 658 C CA . GLY A 1 82 ? 0.874 0.320 -16.291 1.00 80.06 82 GLY A CA 1
ATOM 659 C C . GLY A 1 82 ? 0.247 -0.999 -16.733 1.00 80.06 82 GLY A C 1
ATOM 660 O O . GLY A 1 82 ? -0.645 -1.506 -16.063 1.00 80.06 82 GLY A O 1
ATOM 661 N N . GLU A 1 83 ? 0.683 -1.554 -17.863 1.00 78.75 83 GLU A N 1
ATOM 662 C CA . GLU A 1 83 ? 0.128 -2.797 -18.433 1.00 78.75 83 GLU A CA 1
ATOM 663 C C . GLU A 1 83 ? 0.725 -4.081 -17.838 1.00 78.75 83 GLU A C 1
ATOM 665 O O . GLU A 1 83 ? 0.175 -5.165 -18.025 1.00 78.75 83 GLU A O 1
ATOM 670 N N . GLN A 1 84 ? 1.835 -3.978 -17.103 1.00 79.25 84 GLN A N 1
ATOM 671 C CA . GLN A 1 84 ? 2.524 -5.133 -16.529 1.00 79.25 84 GLN A CA 1
ATOM 672 C C . GLN A 1 84 ? 2.146 -5.354 -15.065 1.00 79.25 84 GLN A C 1
ATOM 674 O O . GLN A 1 84 ? 2.227 -4.442 -14.244 1.00 79.25 84 GLN A O 1
ATOM 679 N N . PHE A 1 85 ? 1.807 -6.600 -14.734 1.00 80.94 85 PHE A N 1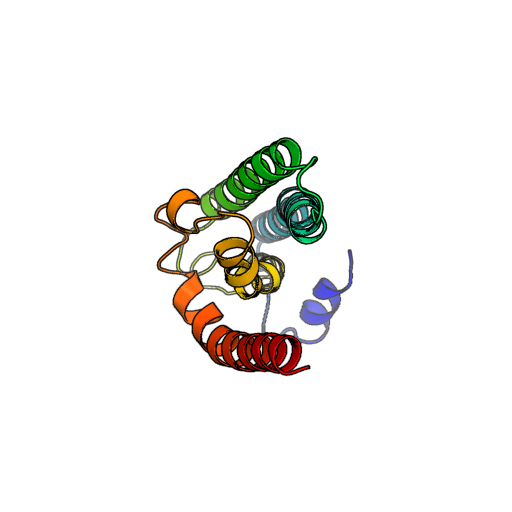
ATOM 680 C CA . PHE A 1 85 ? 1.597 -7.039 -13.359 1.00 80.94 85 PHE A CA 1
ATOM 681 C C . PHE A 1 85 ? 2.943 -7.222 -12.648 1.00 80.94 85 PHE A C 1
ATOM 683 O O . PHE A 1 85 ? 3.794 -7.989 -13.101 1.00 80.94 85 PHE A O 1
ATOM 690 N N . THR A 1 86 ? 3.143 -6.524 -11.530 1.00 84.75 86 THR A N 1
ATOM 691 C CA . THR A 1 86 ? 4.440 -6.466 -10.840 1.00 84.75 86 THR A CA 1
ATOM 692 C C . THR A 1 86 ? 4.359 -6.899 -9.379 1.00 84.75 86 THR A C 1
ATOM 694 O O . THR A 1 86 ? 3.292 -7.126 -8.809 1.00 84.75 86 THR A O 1
ATOM 697 N N . HIS A 1 87 ? 5.520 -6.972 -8.724 1.00 85.31 87 HIS A N 1
ATOM 698 C CA . HIS A 1 87 ? 5.612 -7.236 -7.286 1.00 85.31 87 HIS A CA 1
ATOM 699 C C . HIS A 1 87 ? 4.792 -6.269 -6.419 1.00 85.31 87 HIS A C 1
ATOM 701 O O . HIS A 1 87 ? 4.317 -6.675 -5.359 1.00 85.31 87 HIS A O 1
ATOM 707 N N . ALA A 1 88 ? 4.622 -5.012 -6.844 1.00 86.00 88 ALA A N 1
ATOM 708 C CA . ALA A 1 88 ? 3.813 -4.039 -6.114 1.00 86.00 88 ALA A CA 1
ATOM 709 C C . ALA A 1 88 ? 2.347 -4.496 -6.014 1.00 86.00 88 ALA A C 1
ATOM 711 O O . ALA A 1 88 ? 1.755 -4.442 -4.935 1.00 86.00 88 ALA A O 1
ATOM 712 N N . ASP A 1 89 ? 1.802 -5.029 -7.108 1.00 84.75 89 ASP A N 1
ATOM 713 C CA . ASP A 1 89 ? 0.438 -5.550 -7.172 1.00 84.75 89 ASP A CA 1
ATOM 714 C C . ASP A 1 89 ? 0.283 -6.810 -6.302 1.00 84.75 89 ASP A C 1
ATOM 716 O O . ASP A 1 89 ? -0.660 -6.918 -5.516 1.00 84.75 89 ASP A O 1
ATOM 720 N N . ILE A 1 90 ? 1.258 -7.730 -6.361 1.00 85.38 90 ILE A N 1
ATOM 721 C CA . ILE A 1 90 ? 1.292 -8.955 -5.536 1.00 85.38 90 ILE A CA 1
ATOM 722 C C . ILE A 1 90 ? 1.330 -8.622 -4.044 1.00 85.38 90 ILE A C 1
ATOM 724 O O . ILE A 1 90 ? 0.653 -9.275 -3.251 1.00 85.38 90 ILE A O 1
ATOM 728 N N . ALA A 1 91 ? 2.115 -7.620 -3.647 1.00 85.81 91 ALA A N 1
ATOM 729 C CA . ALA A 1 91 ? 2.237 -7.225 -2.249 1.00 85.81 91 ALA A CA 1
ATOM 730 C C . ALA A 1 91 ? 0.916 -6.678 -1.686 1.00 85.81 91 ALA A C 1
ATOM 732 O O . ALA A 1 91 ? 0.613 -6.906 -0.514 1.00 85.81 91 ALA A O 1
ATOM 733 N N . LEU A 1 92 ? 0.117 -5.990 -2.507 1.00 84.31 92 LEU A N 1
ATOM 734 C CA . LEU A 1 92 ? -1.153 -5.408 -2.078 1.00 84.31 92 LEU A CA 1
ATOM 735 C C . LEU A 1 92 ? -2.327 -6.403 -2.139 1.00 84.31 92 LEU A C 1
ATOM 737 O O . LEU A 1 92 ? -3.243 -6.324 -1.313 1.00 84.31 92 LEU A O 1
ATOM 741 N N . LEU A 1 93 ? -2.295 -7.360 -3.076 1.00 83.25 93 LEU A N 1
ATOM 742 C CA . LEU A 1 93 ? -3.388 -8.302 -3.364 1.00 83.25 93 LEU A CA 1
ATOM 743 C C . LEU A 1 93 ? -4.005 -8.975 -2.115 1.00 83.25 93 LEU A C 1
ATOM 745 O O . LEU A 1 93 ? -5.233 -8.979 -1.987 1.00 83.25 93 LEU A O 1
ATOM 749 N N . PRO A 1 94 ? -3.223 -9.503 -1.147 1.00 82.19 94 PRO A N 1
ATOM 750 C CA . PRO A 1 94 ? -3.780 -10.169 0.028 1.00 82.19 94 PRO A CA 1
ATOM 751 C C . PRO A 1 94 ? -4.629 -9.241 0.903 1.00 82.19 94 PRO A C 1
ATOM 753 O O . PRO A 1 94 ? -5.552 -9.711 1.573 1.00 82.19 94 PRO A O 1
ATOM 756 N N . PHE A 1 95 ? -4.320 -7.946 0.928 1.00 81.75 95 PHE A N 1
ATOM 757 C CA . PHE A 1 95 ? -5.046 -6.967 1.735 1.00 81.75 95 PHE A CA 1
ATOM 758 C C . PHE A 1 95 ? -6.348 -6.576 1.058 1.00 81.75 95 PHE A C 1
ATOM 760 O O . PHE A 1 95 ? -7.382 -6.578 1.718 1.00 81.75 95 PHE A O 1
ATOM 767 N N . ILE A 1 96 ? -6.320 -6.370 -0.260 1.00 79.69 96 ILE A N 1
ATOM 768 C CA . ILE A 1 96 ? -7.505 -6.083 -1.080 1.00 79.69 96 ILE A CA 1
ATOM 769 C C . ILE A 1 96 ? -8.587 -7.148 -0.891 1.00 79.69 96 ILE A C 1
ATOM 771 O O . ILE A 1 96 ? -9.735 -6.817 -0.601 1.00 79.69 96 ILE A O 1
ATOM 775 N N . VAL A 1 97 ? -8.213 -8.428 -0.975 1.00 80.44 97 VAL A N 1
ATOM 776 C CA . VAL A 1 97 ? -9.149 -9.553 -0.793 1.00 80.44 97 VAL A CA 1
ATOM 777 C C . VAL A 1 97 ? -9.772 -9.563 0.611 1.00 80.44 97 VAL A C 1
ATOM 779 O O . VAL A 1 97 ? -10.871 -10.076 0.800 1.00 80.44 97 VAL A O 1
ATOM 782 N N . ARG A 1 98 ? -9.099 -8.977 1.610 1.00 79.81 98 ARG A N 1
ATOM 783 C CA . ARG A 1 98 ? -9.554 -8.939 3.009 1.00 79.81 98 ARG A CA 1
ATOM 784 C C . ARG A 1 98 ? -10.204 -7.616 3.423 1.00 79.81 98 ARG A C 1
ATOM 786 O O . ARG A 1 98 ? -10.767 -7.558 4.514 1.00 79.81 98 ARG A O 1
ATOM 793 N N . LEU A 1 99 ? -10.220 -6.596 2.565 1.00 79.44 99 LEU A N 1
ATOM 794 C CA . LEU A 1 99 ? -10.957 -5.352 2.813 1.00 79.44 99 LEU A CA 1
ATOM 795 C C . LEU A 1 99 ? -12.455 -5.541 3.129 1.00 79.44 99 LEU A C 1
ATOM 797 O O . LEU A 1 99 ? -12.919 -4.816 4.009 1.00 79.44 99 LEU A O 1
ATOM 801 N N . PRO A 1 100 ? -13.210 -6.513 2.558 1.00 77.88 100 PRO A N 1
ATOM 802 C CA . PRO A 1 100 ? -14.626 -6.680 2.910 1.00 77.88 100 PRO A CA 1
ATOM 803 C C . PRO A 1 100 ? -14.855 -6.977 4.399 1.00 77.88 100 PRO A C 1
ATOM 805 O O . PRO A 1 100 ? -15.892 -6.622 4.965 1.00 77.88 100 PRO A O 1
ATOM 808 N N . ILE A 1 101 ? -13.873 -7.598 5.061 1.00 77.06 101 ILE A N 1
ATOM 809 C CA . ILE A 1 101 ? -13.920 -7.876 6.501 1.00 77.06 101 ILE A CA 1
ATOM 810 C C . ILE A 1 101 ? -13.906 -6.556 7.286 1.00 77.06 101 ILE A C 1
ATOM 812 O O . ILE A 1 101 ? -14.653 -6.399 8.251 1.00 77.06 101 ILE A O 1
ATOM 816 N N . LEU A 1 102 ? -13.090 -5.590 6.854 1.00 76.75 102 LEU A N 1
ATOM 817 C CA . LEU A 1 102 ? -13.021 -4.266 7.473 1.00 76.75 102 LEU A CA 1
ATOM 818 C C . LEU A 1 102 ? -14.261 -3.421 7.162 1.00 76.75 102 LEU A C 1
ATOM 820 O O . LEU A 1 102 ? -14.725 -2.692 8.037 1.00 76.75 102 LEU A O 1
ATOM 824 N N . GLU A 1 103 ? -14.835 -3.553 5.965 1.00 77.44 103 GLU A N 1
ATOM 825 C CA . GLU A 1 103 ? -16.086 -2.868 5.601 1.00 77.44 103 GLU A CA 1
ATOM 826 C C . GLU A 1 103 ? -17.255 -3.322 6.480 1.00 77.44 103 GLU A C 1
ATOM 828 O O . GLU A 1 103 ? -18.024 -2.501 6.972 1.00 77.44 103 GLU A O 1
ATOM 833 N N . THR A 1 104 ? -17.340 -4.627 6.751 1.00 74.88 104 THR A N 1
ATOM 834 C CA . THR A 1 104 ? -18.434 -5.210 7.543 1.00 74.88 104 THR A CA 1
ATOM 835 C C . THR A 1 104 ? -18.315 -4.893 9.036 1.00 74.88 104 THR A C 1
ATOM 837 O O . THR A 1 104 ? -19.321 -4.697 9.712 1.00 74.88 104 THR A O 1
ATOM 840 N N . HIS A 1 105 ? -17.092 -4.867 9.579 1.00 71.62 105 HIS A N 1
ATOM 841 C CA . HIS A 1 105 ? -16.882 -4.859 11.032 1.00 71.62 105 HIS A CA 1
ATOM 842 C C . HIS A 1 105 ? -16.249 -3.583 11.594 1.00 71.62 105 HIS A C 1
ATOM 844 O O . HIS A 1 105 ? -16.224 -3.422 12.816 1.00 71.62 105 HIS A O 1
ATOM 850 N N . ARG A 1 106 ? -15.673 -2.713 10.758 1.00 70.94 106 ARG A N 1
ATOM 851 C CA . ARG A 1 106 ? -14.815 -1.599 11.207 1.00 70.94 106 ARG A CA 1
ATOM 852 C C . ARG A 1 106 ? -15.128 -0.263 10.523 1.00 70.94 106 ARG A C 1
ATOM 854 O O . ARG A 1 106 ? -14.309 0.646 10.586 1.00 70.94 106 ARG A O 1
ATOM 861 N N . SER A 1 107 ? -16.302 -0.136 9.896 1.00 73.00 107 SER A N 1
ATOM 862 C CA . SER A 1 107 ? -16.774 1.092 9.226 1.00 73.00 107 SER A CA 1
ATOM 863 C C . SER A 1 107 ? -15.821 1.643 8.156 1.00 73.00 107 SER A C 1
ATOM 865 O O . SER A 1 107 ? -15.871 2.827 7.833 1.00 73.00 107 SER A O 1
ATOM 867 N N . PHE A 1 108 ? -14.951 0.793 7.607 1.00 78.19 108 PHE A N 1
ATOM 868 C CA . PHE A 1 108 ? -14.109 1.140 6.469 1.00 78.19 108 PHE A CA 1
ATOM 869 C C . PHE A 1 108 ? -14.975 1.223 5.207 1.00 78.19 108 PHE A C 1
ATOM 871 O O . PHE A 1 108 ? -15.879 0.410 5.024 1.00 78.19 108 PHE A O 1
ATOM 878 N N . LYS A 1 109 ? -14.702 2.181 4.323 1.00 77.12 109 LYS A N 1
ATOM 879 C CA . LYS A 1 109 ? -15.370 2.316 3.028 1.00 77.12 109 LYS A CA 1
ATOM 880 C C . LYS A 1 109 ? -14.320 2.414 1.938 1.00 77.12 109 LYS A C 1
ATOM 882 O O . LYS A 1 109 ? -13.575 3.387 1.876 1.00 77.12 109 LYS A O 1
ATOM 887 N N . ARG A 1 110 ? -14.293 1.451 1.013 1.00 70.62 110 ARG A N 1
ATOM 888 C CA . ARG A 1 110 ? -13.376 1.510 -0.141 1.00 70.62 110 ARG A CA 1
ATOM 889 C C . ARG A 1 110 ? -13.484 2.800 -0.947 1.00 70.62 110 ARG A C 1
ATOM 891 O O . ARG A 1 110 ? -12.489 3.225 -1.525 1.00 70.62 110 ARG A O 1
ATOM 898 N N . THR A 1 111 ? -14.657 3.421 -0.944 1.00 71.88 111 THR A N 1
ATOM 899 C CA . THR A 1 111 ? -14.939 4.642 -1.696 1.00 71.88 111 THR A CA 1
ATOM 900 C C . THR A 1 111 ? -14.106 5.844 -1.249 1.00 71.88 111 THR A C 1
ATOM 902 O O . THR A 1 111 ? -13.849 6.756 -2.027 1.00 71.88 111 THR A O 1
ATOM 905 N N . GLU A 1 112 ? -13.625 5.842 -0.004 1.00 75.44 112 GLU A N 1
ATOM 906 C CA . GLU A 1 112 ? -12.830 6.936 0.573 1.00 75.44 112 GLU A CA 1
ATOM 907 C C . GLU A 1 112 ? -11.324 6.815 0.264 1.00 75.44 112 GLU A C 1
ATOM 909 O O . GLU A 1 112 ? -10.559 7.753 0.490 1.00 75.44 112 GLU A O 1
ATOM 914 N N . VAL A 1 113 ? -10.881 5.686 -0.304 1.00 72.00 113 VAL A N 1
ATOM 915 C CA . VAL A 1 113 ? -9.490 5.509 -0.758 1.00 72.00 113 VAL A CA 1
ATOM 916 C C . VAL A 1 113 ? -9.200 6.377 -1.989 1.00 72.00 113 VAL A C 1
ATOM 918 O O . VAL A 1 113 ? -8.082 6.852 -2.146 1.00 72.00 113 VAL A O 1
ATOM 921 N N . GLY A 1 114 ? -10.198 6.618 -2.845 1.00 67.44 114 GLY A N 1
ATOM 922 C CA . GLY A 1 114 ? -10.093 7.451 -4.045 1.00 67.44 114 GLY A CA 1
ATOM 923 C C . GLY A 1 114 ? -10.642 6.768 -5.301 1.00 67.44 114 GLY A C 1
ATOM 924 O O . GLY A 1 114 ? -10.678 5.540 -5.398 1.00 67.44 114 GLY A O 1
ATOM 925 N N . HIS A 1 115 ? -11.024 7.573 -6.300 1.00 55.66 115 HIS A N 1
ATOM 926 C CA . HIS A 1 115 ? -11.693 7.129 -7.538 1.00 55.66 115 HIS A CA 1
ATOM 927 C C . HIS A 1 115 ? -10.912 6.079 -8.353 1.00 55.66 115 HIS A C 1
ATOM 929 O O . HIS A 1 115 ? -11.487 5.356 -9.161 1.00 55.66 115 HIS A O 1
ATOM 935 N N . GLY A 1 116 ? -9.599 5.960 -8.133 1.00 60.47 116 GLY A N 1
ATOM 936 C CA . GLY A 1 116 ? -8.763 4.947 -8.773 1.00 60.47 116 GLY A CA 1
ATOM 937 C C . GLY A 1 116 ? -8.849 3.548 -8.151 1.00 60.47 116 GLY A C 1
ATOM 938 O O . GLY A 1 116 ? -8.390 2.593 -8.766 1.00 60.47 116 GLY A O 1
ATOM 939 N N . PHE A 1 117 ? -9.395 3.397 -6.944 1.00 63.72 117 PHE A N 1
ATOM 940 C CA . PHE A 1 117 ? -9.353 2.133 -6.200 1.00 63.72 117 PHE A CA 1
ATOM 941 C C . PHE A 1 117 ? -10.598 1.252 -6.429 1.00 63.72 117 PHE A C 1
ATOM 943 O O . PHE A 1 117 ? -10.493 0.026 -6.468 1.00 63.72 117 PHE A O 1
ATOM 950 N N . GLU A 1 118 ? -11.769 1.866 -6.638 1.00 56.91 118 GLU A N 1
ATOM 951 C CA . GLU A 1 118 ? -13.083 1.198 -6.697 1.00 56.91 118 GLU A CA 1
ATOM 952 C C . GLU A 1 118 ? -13.275 0.286 -7.922 1.00 56.91 118 GLU A C 1
ATOM 954 O O . GLU A 1 118 ? -13.753 -0.839 -7.793 1.00 56.91 118 GLU A O 1
ATOM 959 N N . GLY A 1 119 ? -12.893 0.738 -9.120 1.00 55.22 119 GLY A N 1
ATOM 960 C CA . GLY A 1 119 ? -13.093 -0.038 -10.353 1.00 55.22 119 GLY A CA 1
ATOM 961 C C . GLY A 1 119 ? -12.036 -1.123 -10.594 1.00 55.22 119 GLY A C 1
ATOM 962 O O . GLY A 1 119 ? -12.305 -2.109 -11.274 1.00 55.22 119 GLY A O 1
ATOM 963 N N . ARG A 1 120 ? -10.832 -0.956 -10.028 1.00 58.16 120 ARG A N 1
ATOM 964 C CA . ARG A 1 120 ? -9.634 -1.741 -10.389 1.00 58.16 120 ARG A CA 1
ATOM 965 C C . ARG A 1 120 ? -9.506 -3.053 -9.615 1.00 58.16 120 ARG A C 1
ATOM 967 O O . ARG A 1 120 ? -9.024 -4.047 -10.147 1.00 58.16 120 ARG A O 1
ATOM 974 N N . HIS A 1 121 ? -9.954 -3.071 -8.360 1.00 55.47 121 HIS A N 1
ATOM 975 C CA . HIS A 1 121 ? -9.782 -4.219 -7.467 1.00 55.47 121 HIS A CA 1
ATOM 976 C C . HIS A 1 121 ? -10.988 -5.147 -7.386 1.00 55.47 121 HIS A C 1
ATOM 978 O O . HIS A 1 121 ? -10.837 -6.295 -6.980 1.00 55.47 121 HIS A O 1
ATOM 984 N N . THR A 1 122 ? -12.156 -4.675 -7.807 1.00 51.53 122 THR A N 1
ATOM 985 C CA . THR A 1 122 ? -13.415 -5.427 -7.799 1.00 51.53 122 THR A CA 1
ATOM 986 C C . THR A 1 122 ? -13.312 -6.661 -8.708 1.00 51.53 122 THR A C 1
ATOM 988 O O . THR A 1 122 ? -13.61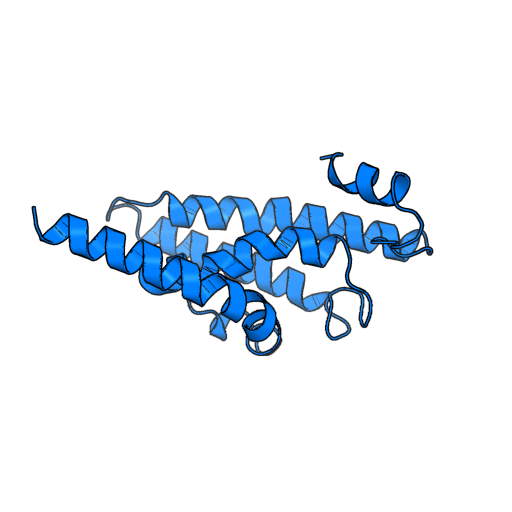0 -7.760 -8.267 1.00 51.53 122 THR A O 1
ATOM 991 N N . GLN A 1 123 ? -12.660 -6.573 -9.875 1.00 52.94 123 GLN A N 1
ATOM 992 C CA . GLN A 1 123 ? -12.452 -7.744 -10.748 1.00 52.94 123 GLN A CA 1
ATOM 993 C C . GLN A 1 123 ? -11.549 -8.845 -10.149 1.00 52.94 123 GLN A C 1
ATOM 995 O O . GLN A 1 123 ? -11.813 -10.029 -10.348 1.00 52.94 123 GLN A O 1
ATOM 1000 N N . LEU A 1 124 ? -10.499 -8.482 -9.400 1.00 54.12 124 LEU A N 1
ATOM 1001 C CA . LEU A 1 124 ? -9.588 -9.448 -8.760 1.00 54.12 124 LEU A CA 1
ATOM 1002 C C . LEU A 1 124 ? -10.125 -9.957 -7.413 1.00 54.12 124 LEU A C 1
ATOM 1004 O O . LEU A 1 124 ? -9.867 -11.097 -7.027 1.00 54.12 124 LEU A O 1
ATOM 1008 N N . ALA A 1 125 ? -10.856 -9.112 -6.685 1.00 55.50 125 ALA A N 1
ATOM 1009 C CA . ALA A 1 125 ? -11.416 -9.442 -5.383 1.00 55.50 125 ALA A CA 1
ATOM 1010 C C . ALA A 1 125 ? -12.711 -10.252 -5.498 1.00 55.50 125 ALA A C 1
ATOM 1012 O O . ALA A 1 125 ? -12.910 -11.148 -4.683 1.00 55.50 125 ALA A O 1
ATOM 1013 N N . ASP A 1 126 ? -13.564 -9.993 -6.491 1.00 53.97 126 ASP A N 1
ATOM 1014 C CA . ASP A 1 126 ? -14.891 -10.612 -6.591 1.00 53.97 126 ASP A CA 1
ATOM 1015 C C . ASP A 1 126 ? -14.817 -12.132 -6.738 1.00 53.97 126 ASP A C 1
ATOM 1017 O O . ASP A 1 126 ? -15.556 -12.839 -6.053 1.00 53.97 126 ASP A O 1
ATOM 1021 N N . GLY A 1 127 ? -13.858 -12.649 -7.515 1.00 54.34 127 GLY A N 1
ATOM 1022 C CA . GLY A 1 127 ? -13.648 -14.093 -7.662 1.00 54.34 127 GLY A CA 1
ATOM 1023 C C . GLY A 1 127 ? -13.220 -14.797 -6.366 1.00 54.34 127 GLY A C 1
ATOM 1024 O O . GLY A 1 127 ? -13.546 -15.964 -6.159 1.00 54.34 127 GLY A O 1
ATOM 1025 N N . ALA A 1 128 ? -12.526 -14.096 -5.463 1.00 51.88 128 ALA A N 1
ATOM 1026 C CA . ALA A 1 128 ? -12.113 -14.628 -4.161 1.00 51.88 128 ALA A CA 1
ATOM 1027 C C . ALA A 1 128 ? -13.160 -14.372 -3.059 1.00 51.88 128 ALA A C 1
ATOM 1029 O O . ALA A 1 128 ? -13.301 -15.161 -2.120 1.00 51.88 128 ALA A O 1
ATOM 1030 N N . ASN A 1 129 ? -13.911 -13.276 -3.170 1.00 54.47 129 ASN A N 1
ATOM 1031 C CA . ASN A 1 129 ? -14.844 -12.813 -2.152 1.00 54.47 129 ASN A CA 1
ATOM 1032 C C . ASN A 1 129 ? -16.108 -13.681 -2.092 1.00 54.47 129 ASN A C 1
ATOM 1034 O O . ASN A 1 129 ? -16.615 -13.907 -0.997 1.00 54.47 129 ASN A O 1
ATOM 1038 N N . THR A 1 130 ? -16.571 -14.250 -3.216 1.00 56.72 130 THR A N 1
ATOM 1039 C CA . THR A 1 130 ? -17.735 -15.161 -3.224 1.00 56.72 130 THR A CA 1
ATOM 1040 C C . THR A 1 130 ? -17.529 -16.373 -2.311 1.00 56.72 130 THR A C 1
ATOM 1042 O O . THR A 1 130 ? -18.459 -16.798 -1.633 1.00 56.72 130 THR A O 1
ATOM 1045 N N . TYR A 1 131 ? -16.305 -16.906 -2.236 1.00 48.81 131 TYR A N 1
ATOM 1046 C CA . TYR A 1 131 ? -15.978 -18.042 -1.369 1.00 48.81 131 TYR A CA 1
ATOM 1047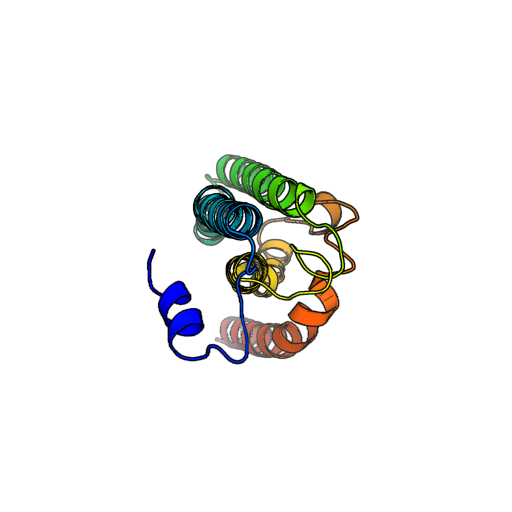 C C . TYR A 1 131 ? -15.849 -17.631 0.099 1.00 48.81 131 TYR A C 1
ATOM 1049 O O . TYR A 1 131 ? -16.324 -18.337 0.992 1.00 48.81 131 TYR A O 1
ATOM 1057 N N . LEU A 1 132 ? -15.228 -16.479 0.367 1.00 52.56 132 LEU A N 1
ATOM 1058 C CA . LEU A 1 132 ? -15.017 -16.005 1.731 1.00 52.56 132 LEU A CA 1
ATOM 1059 C C . LEU A 1 132 ? -16.324 -15.566 2.391 1.00 52.56 132 LEU A C 1
ATOM 1061 O O . LEU A 1 132 ? -16.546 -15.947 3.536 1.00 52.56 132 LEU A O 1
ATOM 1065 N N . THR A 1 133 ? -17.216 -14.854 1.694 1.00 56.12 133 THR A N 1
ATOM 1066 C CA . THR A 1 133 ? -18.526 -14.469 2.249 1.00 56.12 133 THR A CA 1
ATOM 1067 C C . THR A 1 133 ? -19.406 -15.682 2.526 1.00 56.12 133 THR A C 1
ATOM 1069 O O . THR A 1 133 ? -20.042 -15.735 3.579 1.00 56.12 133 THR A O 1
ATOM 1072 N N . HIS A 1 134 ? -19.392 -16.695 1.653 1.00 56.75 134 HIS A N 1
ATOM 1073 C CA . HIS A 1 134 ? -20.134 -17.936 1.880 1.00 56.75 134 HIS A CA 1
ATOM 1074 C C . HIS A 1 134 ? -19.622 -18.684 3.117 1.00 56.75 134 HIS A C 1
ATOM 1076 O O . HIS A 1 134 ? -20.409 -19.047 3.991 1.00 56.75 134 HIS A O 1
ATOM 1082 N N . VAL A 1 135 ? -18.305 -18.880 3.235 1.00 57.81 135 VAL A N 1
ATOM 1083 C CA . VAL A 1 135 ? -17.694 -19.636 4.343 1.00 57.81 135 VAL A CA 1
ATOM 1084 C C . VAL A 1 135 ? -17.792 -18.878 5.671 1.00 57.81 135 VAL A C 1
ATOM 1086 O O . VAL A 1 135 ? -18.133 -19.470 6.697 1.00 57.81 135 VAL A O 1
ATOM 1089 N N . TRP A 1 136 ? -17.544 -17.566 5.681 1.00 50.97 136 TRP A N 1
ATOM 1090 C CA . TRP A 1 136 ? -17.689 -16.755 6.894 1.00 50.97 136 TRP A CA 1
ATOM 1091 C C . TRP A 1 136 ? -19.150 -16.573 7.310 1.00 50.97 136 TRP A C 1
ATOM 1093 O O . TRP A 1 136 ? -19.443 -16.639 8.505 1.00 50.97 136 TRP A O 1
ATOM 1103 N N . GLY A 1 137 ? -20.067 -16.409 6.353 1.00 57.12 137 GLY A N 1
ATOM 1104 C CA . GLY A 1 137 ? -21.507 -16.347 6.606 1.00 57.12 137 GLY A CA 1
ATOM 1105 C C . GLY A 1 137 ? -22.046 -17.654 7.191 1.00 57.12 137 GLY A C 1
ATOM 1106 O O . GLY A 1 137 ? -22.798 -17.632 8.167 1.00 57.12 137 GLY A O 1
ATOM 1107 N N . LEU A 1 138 ? -21.587 -18.799 6.675 1.00 55.00 138 LEU A N 1
ATOM 1108 C CA . LEU A 1 138 ? -21.866 -20.120 7.246 1.00 55.00 138 LEU A CA 1
ATOM 1109 C C . LEU A 1 138 ? -21.304 -20.255 8.667 1.00 55.00 138 LEU A C 1
ATOM 1111 O O . LEU A 1 138 ? -22.004 -20.720 9.563 1.00 55.00 138 LEU A O 1
ATOM 1115 N N . ARG A 1 139 ? -20.075 -19.787 8.914 1.00 51.09 139 ARG A N 1
ATOM 1116 C CA . ARG A 1 139 ? -19.445 -19.832 10.244 1.00 51.09 139 ARG A CA 1
ATOM 1117 C C . ARG A 1 139 ? -20.124 -18.915 11.269 1.00 51.09 139 ARG A C 1
ATOM 1119 O O . ARG A 1 139 ? -20.150 -19.253 12.447 1.00 51.09 139 ARG A O 1
ATOM 1126 N N . GLN A 1 140 ? -20.643 -17.759 10.857 1.00 51.81 140 GLN A N 1
ATOM 1127 C CA . GLN A 1 140 ? -21.433 -16.861 11.711 1.00 51.81 140 GLN A CA 1
ATOM 1128 C C . GLN A 1 140 ? -22.809 -17.464 12.029 1.00 51.81 140 GLN A C 1
ATOM 1130 O O . GLN A 1 140 ? -23.196 -17.49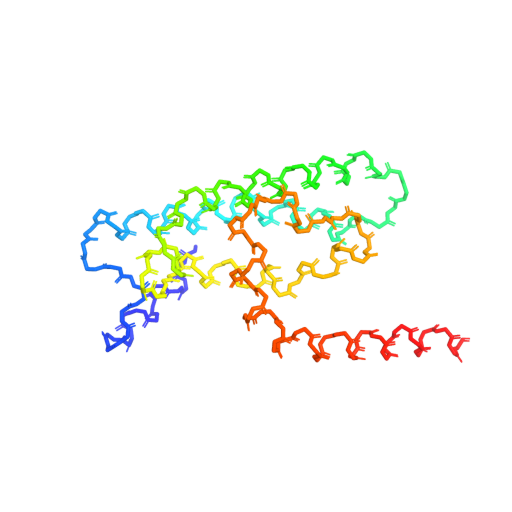7 13.193 1.00 51.81 140 GLN A O 1
ATOM 1135 N N . ARG A 1 141 ? -23.499 -18.047 11.035 1.00 49.97 141 ARG A N 1
ATOM 1136 C CA . ARG A 1 141 ? -24.761 -18.778 11.258 1.00 49.97 141 ARG A CA 1
ATOM 1137 C C . ARG A 1 141 ? -24.595 -19.961 12.203 1.00 49.97 141 ARG A C 1
ATOM 1139 O O . ARG A 1 141 ? -25.393 -20.101 13.116 1.00 49.97 141 ARG A O 1
ATOM 1146 N N . MET A 1 142 ? -23.545 -20.765 12.040 1.00 49.44 142 MET A N 1
ATOM 1147 C CA . MET A 1 142 ? -23.286 -21.897 12.938 1.00 49.44 142 MET A CA 1
ATOM 1148 C C . MET A 1 142 ? -22.937 -21.474 14.373 1.00 49.44 142 MET A C 1
ATOM 1150 O O . MET A 1 142 ? -23.086 -22.275 15.286 1.00 49.44 142 MET A O 1
ATOM 1154 N N . ARG A 1 143 ? -22.507 -20.225 14.595 1.00 49.06 143 ARG A N 1
ATOM 1155 C CA . ARG A 1 143 ? -22.202 -19.693 15.932 1.00 49.06 143 ARG A CA 1
ATOM 1156 C C . ARG A 1 143 ? -23.430 -19.166 16.684 1.00 49.06 143 ARG A C 1
ATOM 1158 O O . ARG A 1 143 ? -23.355 -19.046 17.893 1.00 49.06 143 ARG A O 1
ATOM 1165 N N . ASN A 1 144 ? -24.520 -18.862 15.976 1.00 45.97 144 ASN A N 1
ATOM 1166 C CA . ASN A 1 144 ? -25.786 -18.380 16.548 1.00 45.97 144 ASN A CA 1
ATOM 1167 C C . ASN A 1 144 ? -26.857 -19.486 16.661 1.00 45.97 144 ASN A C 1
ATOM 1169 O O . ASN A 1 144 ? -27.993 -19.199 17.022 1.00 45.97 144 ASN A O 1
ATOM 1173 N N . VAL A 1 145 ? -26.522 -20.725 16.282 1.00 55.75 145 VAL A N 1
ATOM 1174 C CA . VAL A 1 145 ? -27.411 -21.907 16.331 1.00 55.75 145 VAL A CA 1
ATOM 1175 C C . VAL A 1 145 ? -27.008 -22.871 17.470 1.00 55.75 145 VAL A C 1
ATOM 1177 O O . VAL A 1 145 ? -27.652 -23.897 17.671 1.00 55.75 145 VAL A O 1
ATOM 1180 N N . LEU A 1 146 ? -25.977 -22.519 18.244 1.00 44.72 146 LEU A N 1
ATOM 1181 C CA . LEU A 1 146 ? -25.589 -23.131 19.522 1.00 44.72 146 LEU A CA 1
ATOM 1182 C C . LEU A 1 146 ? -25.824 -22.118 20.643 1.00 44.72 146 LEU A C 1
ATOM 1184 O O . LEU A 1 146 ? -26.201 -22.562 21.747 1.00 44.72 146 LEU A O 1
#

Radius of gyration: 17.11 Å; chains: 1; bounding box: 44×31×43 Å